Protein AF-A0A7Y0L749-F1 (afdb_monomer_lite)

Radius of gyration: 12.22 Å; chains: 1; bounding box: 39×14×28 Å

Organism: NCBI:txid2729629

Secondary structure (DSSP, 8-state):
------EEEEEE-SSEEEEEEE-TT-SSPEEEEEEE--TTHHHHHHHTSTT--

Structure (mmCIF, N/CA/C/O backbone):
data_AF-A0A7Y0L749-F1
#
_entry.id   AF-A0A7Y0L749-F1
#
loop_
_atom_site.group_PDB
_atom_site.id
_atom_site.type_symbol
_atom_site.label_atom_id
_atom_site.label_alt_id
_atom_site.label_comp_id
_atom_site.label_asym_id
_atom_site.label_entity_id
_atom_site.label_seq_id
_atom_site.pdbx_PDB_ins_code
_atom_site.Cartn_x
_atom_site.Cartn_y
_atom_site.Cartn_z
_atom_site.occupancy
_atom_site.B_iso_or_equiv
_atom_site.auth_seq_id
_atom_site.auth_comp_id
_atom_site.auth_asym_id
_atom_site.auth_atom_id
_atom_site.pdbx_PDB_model_num
ATOM 1 N N . MET A 1 1 ? 27.199 2.335 -6.820 1.00 46.31 1 MET A N 1
ATOM 2 C CA . MET A 1 1 ? 25.939 1.646 -6.473 1.00 46.31 1 MET A CA 1
ATOM 3 C C . MET A 1 1 ? 24.826 2.396 -7.169 1.00 46.31 1 MET A C 1
ATOM 5 O O . MET A 1 1 ? 24.645 3.567 -6.868 1.00 46.31 1 MET A O 1
ATOM 9 N N . GLU A 1 2 ? 24.166 1.790 -8.151 1.00 52.91 2 GLU A N 1
ATOM 10 C CA . GLU A 1 2 ? 23.019 2.422 -8.810 1.00 52.91 2 GLU A CA 1
ATOM 11 C C . GLU A 1 2 ? 21.875 2.530 -7.796 1.00 52.91 2 GLU A C 1
ATOM 13 O O . GLU A 1 2 ? 21.310 1.524 -7.367 1.00 52.91 2 GLU A O 1
ATOM 18 N N . GLN A 1 3 ? 21.574 3.753 -7.354 1.00 54.59 3 GLN A N 1
ATOM 19 C CA . GLN A 1 3 ? 20.364 4.032 -6.589 1.00 54.59 3 GLN A CA 1
ATOM 20 C C . GLN A 1 3 ? 19.186 3.975 -7.557 1.00 54.59 3 GLN A C 1
ATOM 22 O O . GLN A 1 3 ? 18.797 4.972 -8.158 1.00 54.59 3 GLN A O 1
ATOM 27 N N . TYR A 1 4 ? 18.633 2.784 -7.744 1.00 64.12 4 TYR A N 1
ATOM 28 C CA . TYR A 1 4 ? 17.366 2.645 -8.439 1.00 64.12 4 TYR A CA 1
ATOM 29 C C . TYR A 1 4 ? 16.271 3.258 -7.568 1.00 64.12 4 TYR A C 1
ATOM 31 O O . TYR A 1 4 ? 15.990 2.764 -6.476 1.00 64.12 4 TYR A O 1
ATOM 39 N N . THR A 1 5 ? 15.661 4.349 -8.032 1.00 76.06 5 THR A N 1
ATOM 40 C CA . THR A 1 5 ? 14.526 4.968 -7.344 1.00 76.06 5 THR A CA 1
ATOM 41 C C . THR A 1 5 ? 13.377 3.963 -7.262 1.00 76.06 5 THR A C 1
ATOM 43 O O . THR A 1 5 ? 12.786 3.602 -8.277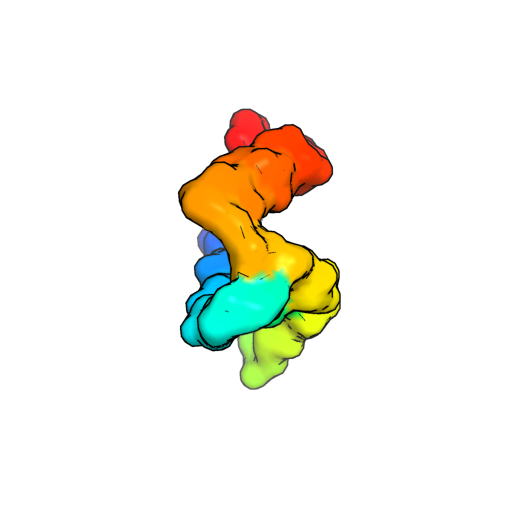 1.00 76.06 5 THR A O 1
ATOM 46 N N . ARG A 1 6 ? 13.074 3.485 -6.051 1.00 83.12 6 ARG A N 1
ATOM 47 C CA . ARG A 1 6 ? 11.891 2.667 -5.763 1.00 83.12 6 ARG A CA 1
ATOM 48 C C . ARG A 1 6 ? 10.685 3.586 -5.598 1.00 83.12 6 ARG A C 1
ATOM 50 O O . ARG A 1 6 ? 10.730 4.496 -4.775 1.00 83.12 6 ARG A O 1
ATOM 57 N N . TYR A 1 7 ? 9.598 3.302 -6.309 1.00 88.94 7 TYR A N 1
ATOM 58 C CA . TYR A 1 7 ? 8.324 3.999 -6.131 1.00 88.94 7 TYR A CA 1
ATOM 59 C C . TYR A 1 7 ? 7.315 3.072 -5.459 1.00 88.94 7 TYR A C 1
ATOM 61 O O . TYR A 1 7 ? 7.177 1.913 -5.851 1.00 88.94 7 TYR A O 1
ATOM 69 N N . ILE A 1 8 ? 6.606 3.586 -4.456 1.00 92.69 8 ILE A N 1
ATOM 70 C CA . ILE A 1 8 ? 5.507 2.881 -3.795 1.00 92.69 8 ILE A CA 1
ATOM 71 C C . ILE A 1 8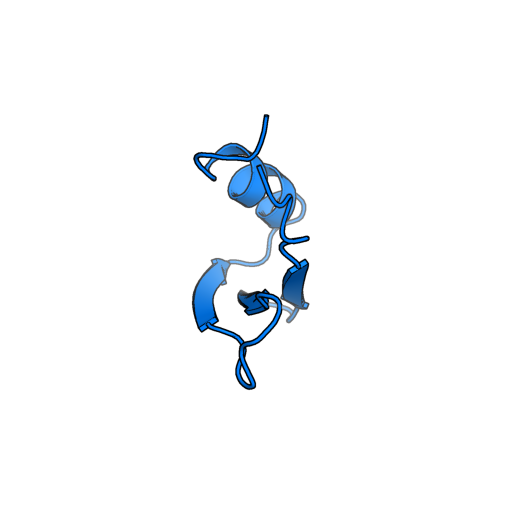 ? 4.203 3.586 -4.160 1.00 92.69 8 ILE A C 1
ATOM 73 O O . ILE A 1 8 ? 4.074 4.793 -3.957 1.00 92.69 8 ILE A O 1
ATOM 77 N N . GLY A 1 9 ? 3.261 2.831 -4.716 1.00 94.12 9 GLY A N 1
ATOM 78 C CA . GLY A 1 9 ? 1.901 3.274 -4.989 1.00 94.12 9 GLY A CA 1
ATOM 79 C C . GLY A 1 9 ? 0.952 2.814 -3.888 1.00 94.12 9 GLY A C 1
ATOM 80 O O . GLY A 1 9 ? 1.066 1.687 -3.407 1.00 94.12 9 GLY A O 1
ATOM 81 N N . PHE A 1 10 ? 0.013 3.685 -3.526 1.00 95.00 10 PHE A N 1
ATOM 82 C CA . PHE A 1 10 ? -1.077 3.388 -2.604 1.00 95.00 10 PHE A CA 1
ATOM 83 C C . PHE A 1 10 ? -2.400 3.665 -3.312 1.00 95.00 10 PHE A C 1
ATOM 85 O O . PHE A 1 10 ? -2.635 4.793 -3.744 1.00 95.00 10 PHE A O 1
ATOM 92 N N . ASP A 1 11 ? -3.251 2.651 -3.411 1.00 96.31 11 ASP A N 1
ATOM 93 C CA . ASP A 1 11 ? -4.645 2.807 -3.819 1.00 96.31 11 ASP A CA 1
ATOM 94 C C . ASP A 1 11 ? -5.521 2.743 -2.566 1.00 96.31 11 ASP A C 1
ATOM 96 O O . ASP A 1 11 ? -5.481 1.762 -1.821 1.00 96.31 11 ASP A O 1
ATOM 100 N N . VAL A 1 12 ? -6.239 3.828 -2.279 1.00 95.56 12 VAL A N 1
ATOM 101 C CA . VAL A 1 12 ? -6.929 4.047 -1.004 1.00 95.56 12 VAL A CA 1
ATOM 102 C C . VAL A 1 12 ? -8.434 3.994 -1.224 1.00 95.56 12 VAL A C 1
ATOM 104 O O . VAL A 1 12 ? -9.006 4.811 -1.941 1.00 95.56 12 VAL A O 1
ATOM 107 N N . SER A 1 13 ? -9.082 3.070 -0.523 1.00 95.12 13 SER A N 1
ATOM 108 C CA . SER A 1 13 ? -10.535 2.910 -0.462 1.00 95.12 13 SER A CA 1
ATOM 109 C C . SER A 1 13 ? -11.036 3.086 0.977 1.00 95.12 13 SER A C 1
ATOM 111 O O . SER A 1 13 ? -10.242 3.194 1.911 1.00 95.12 13 SER A O 1
ATOM 113 N N . ALA A 1 14 ? -12.359 3.115 1.170 1.00 94.69 14 ALA A N 1
ATOM 114 C CA . ALA A 1 14 ? -12.969 3.368 2.481 1.00 94.69 14 ALA A CA 1
ATOM 115 C C . ALA A 1 14 ? -12.555 2.355 3.566 1.00 94.69 14 ALA A C 1
ATOM 117 O O . ALA A 1 14 ? -12.492 2.706 4.741 1.00 94.69 14 ALA A O 1
ATOM 118 N N . GLU A 1 15 ? -12.265 1.112 3.175 1.00 97.06 15 GLU A N 1
ATOM 119 C CA . GLU A 1 15 ? -11.9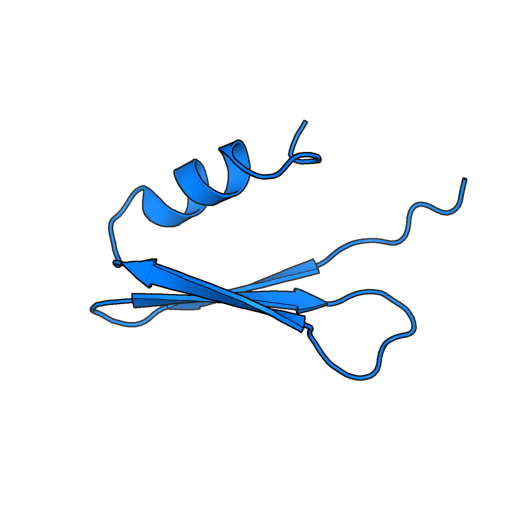59 0.021 4.107 1.00 97.06 15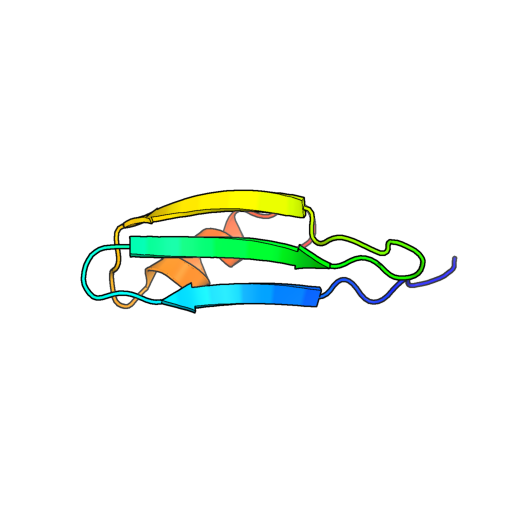 GLU A CA 1
ATOM 120 C C . GLU A 1 15 ? -10.527 -0.499 3.977 1.00 97.06 15 GLU A C 1
ATOM 122 O O . GLU A 1 15 ? -10.017 -1.134 4.900 1.00 97.06 15 GLU A O 1
ATOM 127 N N . THR A 1 16 ? -9.854 -0.243 2.851 1.00 97.81 16 THR A N 1
ATOM 128 C CA . THR A 1 16 ? -8.553 -0.854 2.552 1.00 97.81 16 THR A CA 1
ATOM 129 C C . THR A 1 16 ? -7.614 0.075 1.796 1.00 97.81 16 THR A C 1
ATOM 131 O O . THR A 1 16 ? -8.039 0.958 1.053 1.00 97.81 16 THR A O 1
ATOM 134 N N . ILE A 1 17 ? -6.317 -0.157 1.967 1.00 97.94 17 ILE A N 1
ATOM 135 C CA . ILE A 1 17 ? -5.247 0.454 1.187 1.00 97.94 17 ILE A CA 1
ATOM 136 C C . ILE A 1 17 ? -4.471 -0.670 0.509 1.00 97.94 17 ILE A C 1
ATOM 138 O O . ILE A 1 17 ? -3.869 -1.493 1.199 1.00 97.94 17 ILE A O 1
ATOM 142 N N . VAL A 1 18 ? -4.477 -0.704 -0.821 1.00 97.56 18 VAL A N 1
ATOM 143 C CA . VAL A 1 18 ? -3.674 -1.632 -1.627 1.00 97.56 18 VAL A CA 1
ATOM 144 C C . VAL A 1 18 ? -2.324 -0.989 -1.923 1.00 97.56 18 VAL A C 1
ATOM 146 O O . VAL A 1 18 ? -2.246 0.210 -2.193 1.00 97.56 18 VAL A O 1
ATOM 149 N N . ILE A 1 19 ? -1.252 -1.774 -1.852 1.00 96.56 19 ILE A N 1
ATOM 150 C CA . ILE A 1 19 ? 0.121 -1.279 -1.919 1.00 96.56 19 ILE A CA 1
ATOM 151 C C . ILE A 1 19 ? 0.864 -2.006 -3.030 1.00 96.56 19 ILE A C 1
ATOM 153 O O . ILE A 1 19 ? 0.883 -3.234 -3.076 1.00 96.56 19 ILE A O 1
ATOM 157 N N . ALA A 1 20 ? 1.529 -1.253 -3.901 1.00 95.62 20 ALA A N 1
ATOM 158 C CA . ALA A 1 20 ? 2.329 -1.816 -4.979 1.00 95.62 20 ALA A CA 1
ATOM 159 C C . ALA A 1 20 ? 3.697 -1.134 -5.094 1.00 95.62 20 ALA A C 1
ATOM 161 O O . ALA A 1 20 ? 3.852 0.053 -4.814 1.00 95.62 20 ALA A O 1
ATOM 162 N N . GLU A 1 21 ? 4.698 -1.887 -5.537 1.00 93.00 21 GLU A N 1
ATOM 163 C CA . GLU A 1 21 ? 6.060 -1.412 -5.772 1.00 93.00 21 GLU A CA 1
ATOM 164 C C . GLU A 1 21 ? 6.352 -1.340 -7.269 1.00 93.00 21 GLU A C 1
ATOM 166 O O . GLU A 1 21 ? 6.304 -2.351 -7.971 1.00 93.00 21 GLU A O 1
ATOM 171 N N . ALA A 1 22 ? 6.738 -0.163 -7.751 1.00 91.00 22 ALA A N 1
ATOM 172 C CA . ALA A 1 22 ? 7.305 0.009 -9.080 1.00 91.00 22 ALA A CA 1
ATOM 173 C C . ALA A 1 22 ? 8.832 0.149 -8.985 1.00 91.00 22 ALA A C 1
ATOM 175 O O . ALA A 1 22 ? 9.364 0.946 -8.205 1.00 91.00 22 ALA A O 1
ATOM 176 N N . ARG A 1 23 ? 9.540 -0.644 -9.797 1.00 87.81 23 ARG A N 1
ATOM 177 C CA . ARG A 1 23 ? 11.004 -0.623 -9.910 1.00 87.81 23 ARG A CA 1
ATOM 178 C C . ARG A 1 23 ? 11.415 -0.188 -11.319 1.00 87.81 23 ARG A C 1
ATOM 180 O O . ARG A 1 23 ? 10.774 -0.622 -12.278 1.00 87.81 23 ARG A O 1
ATOM 187 N N . PRO A 1 24 ? 12.494 0.598 -11.475 1.00 83.81 24 PRO A N 1
ATOM 188 C CA . PRO A 1 24 ? 13.025 0.939 -12.789 1.00 83.81 24 PRO A CA 1
ATOM 189 C C . PRO A 1 24 ? 13.373 -0.319 -13.595 1.00 83.81 24 PRO A C 1
ATOM 191 O O . PRO A 1 24 ? 13.858 -1.308 -13.041 1.00 83.81 24 PRO A O 1
ATOM 194 N N . GLY A 1 25 ? 13.107 -0.290 -14.902 1.00 84.75 25 GLY A N 1
ATOM 195 C CA . GLY A 1 25 ? 13.366 -1.423 -15.798 1.00 84.75 25 GLY A CA 1
ATOM 196 C C . GLY A 1 25 ? 12.391 -2.598 -15.650 1.00 84.75 25 GLY A C 1
ATOM 197 O O . GLY A 1 25 ? 12.656 -3.678 -16.175 1.00 84.75 25 GLY A O 1
ATOM 198 N N . ARG A 1 26 ? 11.276 -2.423 -14.929 1.00 81.50 26 ARG A N 1
ATOM 199 C CA . ARG A 1 26 ? 10.182 -3.400 -14.859 1.00 81.50 26 ARG A CA 1
ATOM 200 C C . ARG A 1 26 ? 8.908 -2.795 -15.437 1.00 81.50 26 ARG A C 1
ATOM 202 O O . ARG A 1 26 ? 8.483 -1.730 -15.009 1.00 81.50 26 ARG A O 1
ATOM 209 N N . ASP A 1 27 ? 8.261 -3.533 -16.334 1.00 84.62 27 ASP A N 1
ATOM 210 C CA . ASP A 1 27 ? 7.021 -3.091 -16.992 1.00 84.62 27 ASP A CA 1
ATOM 211 C C . ASP A 1 27 ? 5.780 -3.199 -16.098 1.00 84.62 27 ASP A C 1
ATOM 213 O O . ASP A 1 27 ? 4.712 -2.693 -16.436 1.00 84.62 27 ASP A O 1
ATOM 217 N N . ARG A 1 28 ? 5.885 -3.906 -14.967 1.00 90.44 28 ARG A N 1
ATOM 218 C CA . ARG A 1 28 ? 4.769 -4.144 -14.050 1.00 90.44 28 ARG A CA 1
ATOM 219 C C . ARG A 1 28 ? 5.160 -3.829 -12.620 1.00 90.44 28 ARG A C 1
ATOM 221 O O . ARG A 1 28 ? 6.241 -4.212 -12.167 1.00 90.44 28 ARG A O 1
ATOM 228 N N . ALA A 1 29 ? 4.236 -3.185 -11.915 1.00 92.44 29 ALA A N 1
ATOM 229 C CA . ALA A 1 29 ? 4.317 -3.044 -10.475 1.00 92.44 29 ALA A CA 1
ATOM 230 C C . ALA A 1 29 ? 4.120 -4.409 -9.800 1.00 92.44 29 ALA A C 1
ATOM 232 O O . ALA A 1 29 ? 3.352 -5.254 -10.269 1.00 92.44 29 ALA A O 1
ATOM 233 N N . ARG A 1 30 ? 4.836 -4.623 -8.700 1.00 93.38 30 ARG A N 1
ATOM 234 C CA . ARG A 1 30 ? 4.692 -5.786 -7.832 1.00 93.38 30 ARG A CA 1
ATOM 235 C C . ARG A 1 30 ? 3.658 -5.477 -6.758 1.00 93.38 30 ARG A C 1
ATOM 237 O O . ARG A 1 30 ? 3.833 -4.517 -6.017 1.00 93.38 30 ARG A O 1
ATOM 244 N N . ASP A 1 31 ? 2.643 -6.320 -6.640 1.00 94.69 31 ASP A N 1
ATOM 245 C CA . ASP A 1 31 ? 1.697 -6.267 -5.525 1.00 94.69 31 ASP A CA 1
ATOM 246 C C . ASP A 1 31 ? 2.407 -6.600 -4.199 1.00 94.69 31 ASP A C 1
ATOM 248 O O . ASP A 1 31 ? 3.131 -7.600 -4.099 1.00 94.69 31 ASP A O 1
ATOM 252 N N . LEU A 1 32 ? 2.243 -5.726 -3.204 1.00 93.88 32 LEU A N 1
ATOM 253 C CA . LEU A 1 32 ? 2.760 -5.879 -1.842 1.00 93.88 32 LEU A CA 1
ATOM 254 C C . LEU A 1 32 ? 1.653 -6.211 -0.829 1.00 93.88 32 LEU A C 1
ATOM 256 O O . LEU A 1 32 ? 1.947 -6.395 0.355 1.00 93.88 32 LEU A O 1
ATOM 260 N N . GLY A 1 33 ? 0.407 -6.329 -1.288 1.00 95.50 33 GLY A N 1
ATOM 261 C CA . GLY A 1 33 ? -0.764 -6.672 -0.499 1.00 95.50 33 GLY A CA 1
ATOM 262 C C . GLY A 1 33 ? -1.613 -5.464 -0.115 1.00 95.50 33 GLY A C 1
ATOM 263 O O . GLY A 1 33 ? -1.416 -4.341 -0.582 1.00 95.50 33 GLY A O 1
ATOM 264 N N . ALA A 1 34 ? -2.575 -5.714 0.770 1.00 96.62 34 ALA A N 1
ATOM 265 C CA . ALA A 1 34 ? -3.504 -4.711 1.266 1.00 96.62 34 ALA A CA 1
ATOM 266 C C . ALA A 1 34 ? -3.476 -4.637 2.795 1.00 96.62 34 ALA A C 1
ATOM 268 O O . ALA A 1 34 ? -3.276 -5.642 3.481 1.00 96.62 34 ALA A O 1
ATOM 269 N N . I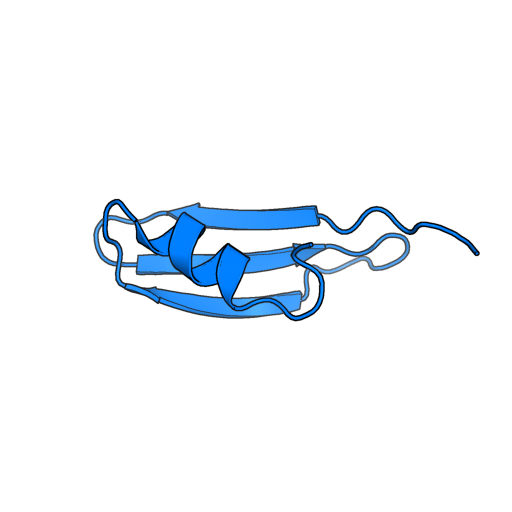LE A 1 35 ? -3.708 -3.440 3.325 1.00 96.31 35 ILE A N 1
ATOM 270 C CA . ILE A 1 35 ? -3.880 -3.187 4.757 1.00 96.31 35 ILE A CA 1
ATOM 271 C C . ILE A 1 35 ? -5.245 -2.537 5.014 1.00 96.31 35 ILE A C 1
ATOM 273 O O . ILE A 1 35 ? -5.745 -1.827 4.141 1.00 96.31 35 ILE A O 1
ATOM 277 N N . PRO A 1 36 ? -5.860 -2.733 6.193 1.00 97.69 36 PRO A N 1
ATOM 278 C CA . PRO A 1 36 ? -7.079 -2.015 6.552 1.00 97.69 36 PRO A CA 1
ATOM 279 C C . PRO A 1 36 ? -6.864 -0.498 6.551 1.00 97.69 36 PRO A C 1
ATOM 281 O O . PRO A 1 36 ? -5.821 -0.012 7.004 1.00 97.69 36 PRO A O 1
ATOM 284 N N . TYR A 1 37 ? -7.861 0.248 6.078 1.00 96.75 37 TYR A N 1
ATOM 285 C CA . TYR A 1 37 ? -7.839 1.702 6.129 1.00 96.75 37 TYR A CA 1
ATOM 286 C C . TYR A 1 37 ? -7.942 2.189 7.579 1.00 96.75 37 TYR A C 1
ATOM 288 O O . TYR A 1 37 ? -8.872 1.865 8.316 1.00 96.75 37 TYR A O 1
ATOM 296 N N . ARG A 1 38 ? -6.961 3.000 7.971 1.00 96.62 38 ARG A N 1
ATOM 297 C CA . ARG A 1 38 ? -6.929 3.810 9.194 1.00 96.62 38 ARG A CA 1
ATOM 298 C C . ARG A 1 38 ? -5.974 4.977 8.971 1.00 96.62 38 ARG A C 1
ATOM 300 O O . ARG A 1 38 ? -5.080 4.894 8.129 1.00 96.62 38 ARG A O 1
ATOM 307 N N . LEU A 1 39 ? -6.152 6.055 9.732 1.00 92.25 39 LEU A N 1
ATOM 308 C CA . LEU A 1 39 ? -5.445 7.323 9.517 1.00 92.25 39 LEU A CA 1
ATOM 309 C C . LEU A 1 39 ? -3.909 7.185 9.536 1.00 92.25 39 LEU A C 1
ATOM 311 O O . LEU A 1 39 ? -3.214 7.924 8.847 1.00 92.25 39 LEU A O 1
ATOM 315 N N . ASP A 1 40 ? -3.375 6.227 10.292 1.00 95.12 40 ASP A N 1
ATOM 316 C CA . ASP A 1 40 ? -1.940 5.988 10.475 1.00 95.12 40 ASP A CA 1
ATOM 317 C C . ASP A 1 40 ? -1.395 4.773 9.697 1.00 95.12 40 ASP A C 1
ATOM 319 O O . ASP A 1 40 ? -0.208 4.453 9.807 1.00 95.12 40 ASP A O 1
ATOM 323 N N . ALA A 1 41 ? -2.229 4.119 8.879 1.00 95.19 41 ALA A N 1
ATOM 324 C CA . ALA A 1 41 ? -1.909 2.868 8.190 1.00 95.19 41 ALA A CA 1
ATOM 325 C C . ALA A 1 41 ? -0.633 2.966 7.338 1.00 95.19 41 ALA A C 1
ATOM 327 O O . ALA A 1 41 ? 0.242 2.103 7.421 1.00 95.19 41 ALA A O 1
ATOM 328 N N . VAL A 1 42 ? -0.508 4.037 6.546 1.00 92.50 42 VAL A N 1
ATOM 329 C CA . VAL A 1 42 ? 0.640 4.260 5.652 1.00 92.50 42 VAL A CA 1
ATOM 330 C C . VAL A 1 42 ? 1.916 4.490 6.456 1.00 92.50 42 VAL A C 1
ATOM 332 O O . VAL A 1 42 ? 2.937 3.864 6.183 1.00 92.50 42 VAL A O 1
ATOM 335 N N . THR A 1 43 ? 1.860 5.339 7.484 1.00 93.50 43 THR A N 1
ATOM 336 C CA . THR A 1 43 ? 3.008 5.626 8.356 1.00 93.50 43 THR A CA 1
ATOM 337 C C . THR A 1 43 ? 3.521 4.360 9.033 1.00 93.50 43 THR A C 1
ATOM 339 O O . THR A 1 43 ? 4.729 4.123 9.087 1.00 93.50 43 THR A O 1
ATOM 342 N N . GLU A 1 44 ? 2.617 3.525 9.545 1.00 94.50 44 GLU A N 1
ATOM 343 C CA . GLU A 1 44 ? 3.007 2.268 10.171 1.00 94.50 44 GLU A CA 1
ATOM 344 C C . GLU A 1 44 ? 3.573 1.273 9.159 1.00 94.50 44 GLU A C 1
ATOM 346 O O . GLU A 1 44 ? 4.574 0.613 9.441 1.00 94.50 44 GLU A O 1
ATOM 351 N N . TRP A 1 45 ? 2.976 1.191 7.968 1.00 92.62 45 TRP A N 1
ATOM 352 C CA . TRP A 1 45 ? 3.482 0.336 6.904 1.00 92.62 45 TRP A CA 1
ATOM 353 C C . TRP A 1 45 ? 4.902 0.727 6.480 1.00 92.62 45 TRP A C 1
ATOM 355 O O . TRP A 1 45 ? 5.756 -0.153 6.369 1.00 92.62 45 TRP A O 1
ATOM 365 N N . VAL A 1 46 ? 5.174 2.029 6.315 1.00 89.88 46 VAL A N 1
ATOM 366 C CA . VAL A 1 46 ? 6.505 2.552 5.963 1.00 89.88 46 VAL A CA 1
ATOM 367 C C . VAL A 1 46 ? 7.537 2.135 7.009 1.00 89.88 46 VAL A C 1
ATOM 369 O O . VAL A 1 46 ? 8.559 1.567 6.647 1.00 89.88 46 VAL A O 1
ATOM 372 N N . ARG A 1 47 ? 7.251 2.309 8.306 1.00 90.75 47 ARG A N 1
ATOM 373 C CA . ARG A 1 47 ? 8.175 1.934 9.399 1.00 90.75 47 ARG A CA 1
ATOM 374 C C . ARG A 1 47 ? 8.532 0.447 9.443 1.00 90.75 47 ARG A C 1
ATOM 376 O O . ARG A 1 47 ? 9.555 0.089 10.014 1.00 90.75 47 ARG A O 1
ATOM 383 N N . ARG A 1 48 ? 7.682 -0.419 8.890 1.00 89.25 48 ARG A N 1
ATOM 384 C CA . ARG A 1 48 ? 7.907 -1.870 8.840 1.00 89.25 48 ARG A CA 1
ATOM 385 C C . ARG A 1 48 ? 8.761 -2.300 7.645 1.00 89.25 48 ARG A C 1
ATOM 387 O O . ARG A 1 48 ? 9.130 -3.471 7.581 1.00 89.25 48 ARG A O 1
ATOM 394 N N . GLN A 1 49 ? 9.051 -1.407 6.696 1.00 85.38 49 GLN A N 1
ATOM 395 C CA . GLN A 1 49 ? 9.859 -1.770 5.538 1.00 85.38 49 GLN A CA 1
ATOM 396 C C . GLN A 1 49 ? 11.348 -1.786 5.909 1.00 85.38 49 GLN A C 1
ATOM 398 O O . GLN A 1 49 ? 11.831 -0.824 6.505 1.00 85.38 49 GLN A O 1
ATOM 403 N N . PRO A 1 50 ? 12.092 -2.835 5.517 1.00 69.69 50 PRO A N 1
ATOM 404 C CA . PRO A 1 50 ? 13.502 -3.008 5.879 1.00 69.69 50 PRO A CA 1
ATOM 405 C C . PRO A 1 50 ? 14.430 -1.897 5.355 1.00 69.69 50 PRO A C 1
ATOM 407 O O . PRO A 1 50 ? 15.540 -1.767 5.855 1.00 69.69 50 PRO A O 1
ATOM 410 N N . ASP A 1 51 ? 13.958 -1.071 4.412 1.00 64.06 51 ASP A N 1
ATOM 411 C CA . ASP A 1 51 ? 14.725 0.014 3.781 1.00 64.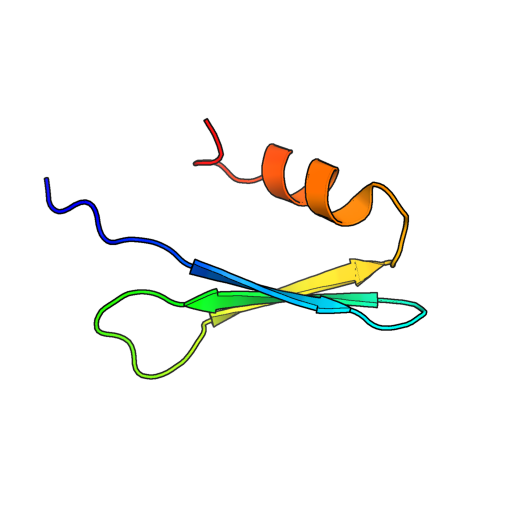06 51 ASP A CA 1
ATOM 412 C C . ASP A 1 51 ? 14.136 1.417 4.051 1.00 64.06 51 ASP A C 1
ATOM 414 O O . ASP A 1 51 ? 14.342 2.335 3.258 1.00 64.06 51 ASP A O 1
ATOM 418 N N . ALA A 1 52 ? 13.300 1.593 5.082 1.00 54.19 52 ALA A N 1
ATOM 419 C CA . ALA A 1 52 ? 12.630 2.875 5.359 1.00 54.19 52 ALA A CA 1
ATOM 420 C C . ALA A 1 52 ? 13.457 3.886 6.183 1.00 54.19 52 ALA A C 1
ATOM 422 O O . ALA A 1 52 ? 12.913 4.905 6.614 1.00 54.19 52 ALA A O 1
ATOM 423 N N . THR A 1 53 ? 14.754 3.632 6.368 1.00 44.69 53 THR A N 1
ATOM 424 C CA . THR A 1 53 ? 15.722 4.531 7.025 1.00 44.69 53 THR A CA 1
ATOM 425 C C . THR A 1 53 ? 17.045 4.523 6.289 1.00 44.69 53 THR A C 1
ATOM 427 O O . THR A 1 53 ? 17.487 3.410 5.928 1.00 44.69 53 THR A O 1
#

Sequence (53 aa):
MEQYTRYIGFDVSAETIVIAEARPGRDRARDLGAIPYRLDAVTEWVRRQPDAT

pLDDT: mean 86.91, std 14.05, range [44.69, 97.94]

Foldseek 3Di:
DPPFDKDKDWDDDPFKIWIWIDTPPDPDTHTPGMDTDDPCGVVVVLVPDPPSD